Protein AF-A0A4P6P162-F1 (afdb_monomer_lite)

Foldseek 3Di:
DDDDPPPPPPPPDPCLVLLVVCCVPPVVLSVLLCVVVVNPSVVSSCQQCFFDVQVVRGGVSVCCVVDVVSSVVVSVCVVVVPPD
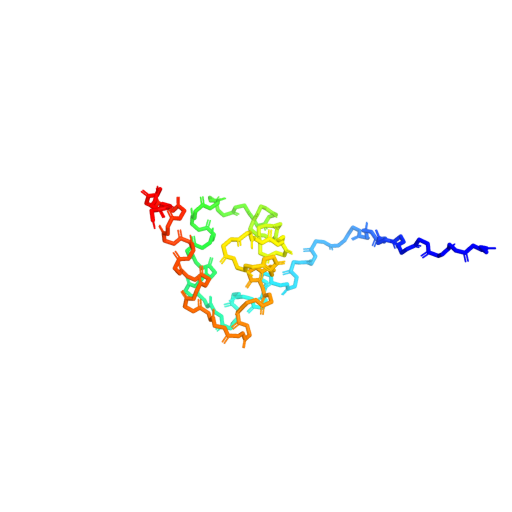
Sequence (84 aa):
MPKSNTEIHLDNQSHLPELEQLKSEYVDIYNELMAQFRFDEKTCQEWLITPKRPLQGKSPFEQLIINADEVMGLLVRMKTGDFS

Radius of gyration: 14.53 Å; chains: 1; bounding box: 40×41×26 Å

pLDDT: mean 85.8, std 18.23, range [42.78, 97.94]

Secondary structure (DSSP, 8-state):
-----------S----HHHHHHHHH-HHHHHHHHHHTTT-HHHHHHHHHS--GGGTT--HHHHHTT-HHHHHHHHHHHHHT---

Organism: NCBI:txid718192

Structure (mmCIF, N/CA/C/O backbone):
data_AF-A0A4P6P162-F1
#
_entry.id   AF-A0A4P6P162-F1
#
loop_
_atom_site.group_PDB
_atom_site.id
_atom_site.type_symbol
_atom_site.label_atom_id
_atom_site.label_alt_id
_atom_site.label_comp_id
_atom_site.label_asym_id
_atom_site.label_entity_id
_atom_site.label_seq_id
_atom_site.pdbx_PDB_ins_code
_atom_site.Cartn_x
_atom_site.Cartn_y
_atom_site.Cartn_z
_atom_site.occupancy
_atom_site.B_iso_or_equiv
_atom_site.auth_seq_id
_atom_site.auth_comp_id
_atom_site.auth_asym_id
_atom_site.auth_atom_id
_atom_site.pdbx_PDB_model_num
ATOM 1 N N . MET A 1 1 ? 29.624 20.206 14.204 1.00 54.47 1 MET A N 1
ATOM 2 C CA . MET A 1 1 ? 28.157 20.189 14.446 1.00 54.47 1 MET A CA 1
ATOM 3 C C . MET A 1 1 ? 27.667 21.628 14.371 1.00 54.47 1 MET A C 1
ATOM 5 O O . MET A 1 1 ? 28.459 22.467 14.788 1.00 54.47 1 MET A O 1
ATOM 9 N N . PRO A 1 2 ? 26.488 21.947 13.797 1.00 47.31 2 PRO A N 1
ATOM 10 C CA . PRO A 1 2 ? 25.169 21.275 13.901 1.00 47.31 2 PRO A CA 1
ATOM 11 C C . PRO A 1 2 ? 24.711 20.649 12.557 1.00 47.31 2 PRO A C 1
ATOM 13 O O . PRO A 1 2 ? 25.271 20.994 11.527 1.00 47.31 2 PRO A O 1
ATOM 16 N N . LYS A 1 3 ? 23.933 19.555 12.471 1.00 47.94 3 LYS A N 1
ATOM 17 C CA . LYS A 1 3 ? 22.523 19.274 12.841 1.00 47.94 3 LYS A CA 1
ATOM 18 C C . LYS A 1 3 ? 21.506 20.176 12.127 1.00 47.94 3 LYS A C 1
ATOM 20 O O . LYS A 1 3 ? 21.107 21.194 12.677 1.00 47.94 3 LYS A O 1
ATOM 25 N N . SER A 1 4 ? 21.045 19.737 10.957 1.00 45.00 4 SER A N 1
ATOM 26 C CA . SER A 1 4 ? 19.771 20.173 10.379 1.00 45.00 4 SER A CA 1
ATOM 27 C C . SER A 1 4 ? 18.823 18.985 10.438 1.00 45.00 4 SER A C 1
ATOM 29 O O . SER A 1 4 ? 18.898 18.067 9.626 1.00 45.00 4 SER A O 1
ATOM 31 N N . ASN A 1 5 ? 18.011 18.980 11.494 1.00 42.78 5 ASN A N 1
ATOM 32 C CA . ASN A 1 5 ? 16.841 18.131 11.614 1.00 42.78 5 ASN A CA 1
ATOM 33 C C . ASN A 1 5 ? 15.902 18.487 10.461 1.00 42.78 5 ASN A C 1
ATOM 35 O O . ASN A 1 5 ? 15.488 19.639 10.342 1.00 42.78 5 ASN A O 1
ATOM 39 N N . THR A 1 6 ? 15.579 17.514 9.617 1.00 48.28 6 THR A N 1
ATOM 40 C CA . THR A 1 6 ? 14.460 17.632 8.688 1.00 48.28 6 THR A CA 1
ATOM 41 C C . THR A 1 6 ? 13.187 17.519 9.516 1.00 48.28 6 THR A C 1
ATOM 43 O O . THR A 1 6 ? 12.684 16.428 9.772 1.00 48.28 6 THR A O 1
ATOM 46 N N . GLU A 1 7 ? 12.721 18.659 10.019 1.00 47.53 7 GLU A N 1
ATOM 47 C CA . GLU A 1 7 ? 11.357 18.825 10.500 1.00 47.53 7 GLU A CA 1
ATOM 48 C C . GLU A 1 7 ? 10.436 18.599 9.300 1.00 47.53 7 GLU A C 1
ATOM 50 O O . GLU A 1 7 ? 10.295 19.455 8.428 1.00 47.53 7 GLU A O 1
ATOM 55 N N . ILE A 1 8 ? 9.860 17.400 9.216 1.00 51.62 8 ILE A N 1
ATOM 56 C CA . ILE A 1 8 ? 8.758 17.131 8.300 1.00 51.62 8 ILE A CA 1
ATOM 57 C C . ILE A 1 8 ? 7.562 17.871 8.894 1.00 51.62 8 ILE A C 1
ATOM 59 O O . ILE A 1 8 ? 6.896 17.390 9.810 1.00 51.62 8 ILE A O 1
ATOM 63 N N . HIS A 1 9 ? 7.378 19.104 8.433 1.00 44.97 9 HIS A N 1
ATOM 64 C CA . HIS A 1 9 ? 6.227 19.936 8.731 1.00 44.97 9 HIS A CA 1
ATOM 65 C C . HIS A 1 9 ? 4.999 19.244 8.124 1.00 44.97 9 HIS A C 1
ATOM 67 O O . HIS A 1 9 ? 4.729 19.358 6.929 1.00 44.97 9 HIS A O 1
ATOM 73 N N . LEU A 1 10 ? 4.318 18.435 8.942 1.00 52.06 10 LEU A N 1
ATOM 74 C CA . LEU A 1 10 ? 3.017 17.846 8.638 1.00 52.06 10 LEU A CA 1
ATOM 75 C C . LEU A 1 10 ? 1.988 18.984 8.600 1.00 52.06 10 LEU A C 1
ATOM 77 O O . LEU A 1 10 ? 1.301 19.266 9.583 1.00 52.06 10 LEU A O 1
ATOM 81 N N . ASP A 1 11 ? 1.921 19.677 7.467 1.00 46.84 11 ASP A N 1
ATOM 82 C CA . ASP A 1 11 ? 0.838 20.606 7.197 1.00 46.84 11 ASP A CA 1
ATOM 83 C C . ASP A 1 11 ? -0.469 19.840 6.971 1.00 46.84 11 ASP A C 1
ATOM 85 O O . ASP A 1 11 ? -0.540 18.847 6.250 1.00 46.84 11 ASP A O 1
ATOM 89 N N . ASN A 1 12 ? -1.512 20.337 7.632 1.00 46.94 12 ASN A N 1
ATOM 90 C CA . ASN A 1 12 ? -2.888 19.848 7.686 1.00 46.94 12 ASN A CA 1
ATOM 91 C C . ASN A 1 12 ? -3.635 19.942 6.338 1.00 46.94 12 ASN A C 1
ATOM 93 O O . ASN A 1 12 ? -4.690 20.572 6.239 1.00 46.94 12 ASN A O 1
ATOM 97 N N . GLN A 1 13 ? -3.133 19.278 5.304 1.00 47.06 13 GL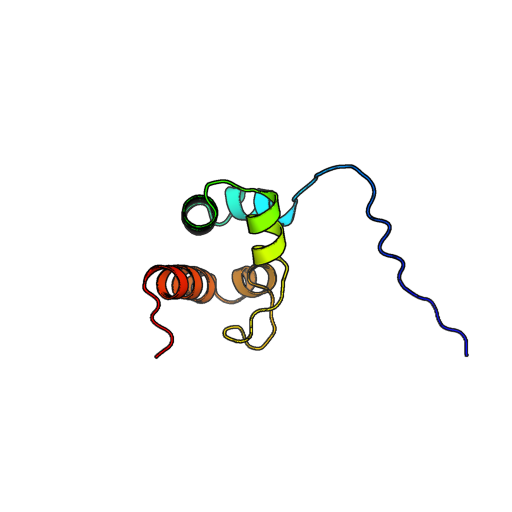N A N 1
ATOM 98 C CA . GLN A 1 13 ? -3.904 18.936 4.114 1.00 47.06 13 GLN A CA 1
ATOM 99 C C . GLN A 1 13 ? -3.703 17.449 3.861 1.00 47.06 13 GLN A C 1
ATOM 101 O O . GLN A 1 13 ? -2.602 17.008 3.558 1.00 47.06 13 GLN A O 1
ATOM 106 N N . SER A 1 14 ? -4.762 16.664 4.059 1.00 54.97 14 SER A N 1
ATOM 107 C CA . SER A 1 14 ? -4.782 15.202 3.928 1.00 54.97 14 SER A CA 1
ATOM 108 C C . SER A 1 14 ? -4.659 14.755 2.469 1.00 54.97 14 SER A C 1
ATOM 110 O O . SER A 1 14 ? -5.489 14.000 1.979 1.00 54.97 14 SER A O 1
ATOM 112 N N . HIS A 1 15 ? -3.657 15.251 1.751 1.00 62.00 15 HIS A N 1
ATOM 113 C CA . HIS A 1 15 ? -3.269 14.671 0.485 1.00 62.00 15 HIS A CA 1
ATOM 114 C C . HIS A 1 15 ? -2.542 13.373 0.817 1.00 62.00 15 HIS A C 1
ATOM 116 O O . HIS A 1 15 ? -1.523 13.380 1.505 1.00 62.00 15 HIS A O 1
ATOM 122 N N . LEU A 1 16 ? -3.117 12.258 0.376 1.00 78.25 16 LEU A N 1
ATOM 123 C CA . LEU A 1 16 ? -2.525 10.926 0.435 1.00 78.25 16 LEU A CA 1
ATOM 124 C C . LEU A 1 16 ? -2.016 10.606 -0.983 1.00 78.25 16 LEU A C 1
ATOM 126 O O . LEU A 1 16 ? -2.627 9.780 -1.665 1.00 78.25 16 LEU A O 1
ATOM 130 N N . PRO A 1 17 ? -0.994 11.326 -1.498 1.00 88.25 17 PRO A N 1
ATOM 131 C CA . PRO A 1 17 ? -0.669 11.303 -2.923 1.00 88.25 17 PRO A CA 1
ATOM 132 C C . PRO A 1 17 ? -0.243 9.910 -3.386 1.00 88.25 17 PRO A C 1
ATOM 134 O O . PRO A 1 17 ? -0.570 9.504 -4.496 1.00 88.25 17 PRO A O 1
ATOM 137 N N . GLU A 1 18 ? 0.406 9.135 -2.520 1.00 93.94 18 GLU A N 1
ATOM 138 C CA . GLU A 1 18 ? 0.788 7.753 -2.792 1.00 93.94 18 GLU A CA 1
ATOM 139 C C . GLU A 1 18 ? -0.438 6.843 -2.935 1.00 93.94 18 GLU A C 1
ATOM 141 O O . GLU A 1 18 ? -0.474 5.994 -3.826 1.00 93.94 18 GLU A O 1
ATOM 146 N N . LEU A 1 19 ? -1.467 7.031 -2.103 1.00 93.75 19 LEU A N 1
ATOM 147 C CA . LEU A 1 19 ? -2.707 6.260 -2.187 1.00 93.75 19 LEU A CA 1
ATOM 148 C C . LEU A 1 19 ? -3.541 6.645 -3.422 1.00 93.75 19 LEU A C 1
ATOM 150 O O . LEU A 1 19 ? -4.134 5.772 -4.061 1.00 93.75 19 LEU A O 1
ATOM 154 N N . GLU A 1 20 ? -3.560 7.927 -3.798 1.00 94.12 20 GLU A N 1
ATOM 155 C CA . GLU A 1 20 ? -4.187 8.400 -5.040 1.00 94.12 20 GLU A CA 1
ATOM 156 C C . GLU A 1 20 ? -3.466 7.858 -6.282 1.00 94.12 20 GLU A C 1
ATOM 158 O O . GLU A 1 20 ? -4.115 7.366 -7.211 1.00 94.12 20 GLU A O 1
ATOM 163 N N . GLN A 1 21 ? -2.131 7.875 -6.283 1.00 95.00 21 GLN A N 1
ATOM 164 C CA . GLN A 1 21 ? -1.335 7.289 -7.357 1.00 95.00 21 GLN A CA 1
ATOM 165 C C . GLN A 1 21 ? -1.560 5.776 -7.447 1.00 95.00 21 GLN A C 1
ATOM 167 O O . GLN A 1 21 ? -1.797 5.260 -8.539 1.00 95.00 21 GLN A O 1
ATOM 172 N N . LEU A 1 22 ? -1.580 5.070 -6.309 1.00 96.50 22 LEU A N 1
ATOM 173 C CA . LEU A 1 22 ? -1.898 3.642 -6.257 1.00 96.50 22 LEU A CA 1
ATOM 174 C C . LEU A 1 22 ? -3.265 3.358 -6.889 1.00 96.50 22 LEU A C 1
ATOM 176 O O . LEU A 1 22 ? -3.391 2.437 -7.691 1.00 96.50 22 LEU A O 1
ATOM 180 N N . LYS A 1 23 ? -4.282 4.169 -6.577 1.00 96.50 23 LYS A N 1
ATOM 181 C CA . LYS A 1 23 ? -5.622 4.045 -7.164 1.00 96.50 2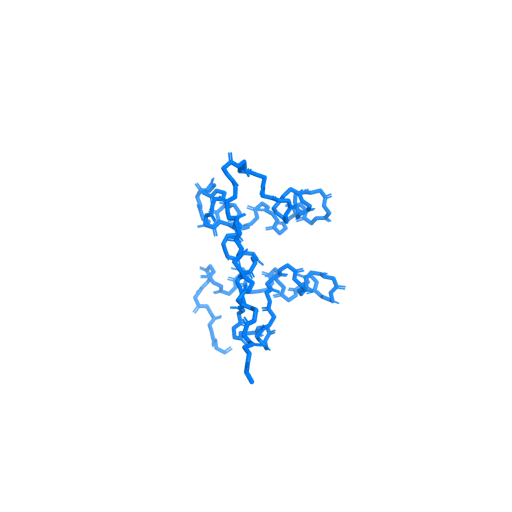3 LYS A CA 1
ATOM 182 C C . LYS A 1 23 ? -5.619 4.236 -8.683 1.00 96.50 23 LYS A C 1
ATOM 184 O O . LYS A 1 23 ? -6.389 3.568 -9.371 1.00 96.50 23 LYS A O 1
ATOM 189 N N . SER A 1 24 ? -4.787 5.144 -9.194 1.00 96.06 24 SER A N 1
ATOM 190 C CA . SER A 1 24 ? -4.696 5.451 -10.625 1.00 96.06 24 SER A CA 1
ATOM 191 C C . SER A 1 24 ? -3.905 4.407 -11.418 1.00 96.06 24 SER A C 1
ATOM 193 O O . SER A 1 24 ? -4.283 4.087 -12.542 1.00 96.06 24 SER A O 1
ATOM 195 N N . GLU A 1 25 ? -2.799 3.904 -10.869 1.00 96.06 25 GLU A N 1
ATOM 196 C CA . GLU A 1 25 ? -1.838 3.062 -11.598 1.00 96.06 25 GLU A CA 1
ATOM 197 C C . GLU A 1 25 ? -1.976 1.566 -11.277 1.00 96.06 25 GLU A C 1
ATOM 199 O O . GLU A 1 25 ? -1.720 0.725 -12.135 1.00 96.06 25 GLU A O 1
ATOM 204 N N . TYR A 1 26 ? -2.425 1.223 -10.066 1.00 96.75 26 TYR A N 1
ATOM 205 C CA . TYR A 1 26 ? -2.468 -0.146 -9.542 1.00 96.75 26 TYR A CA 1
ATOM 206 C C . TYR A 1 26 ? -3.804 -0.430 -8.838 1.00 96.75 26 TYR A C 1
ATOM 208 O O . TYR A 1 26 ? -3.851 -0.810 -7.664 1.00 96.75 26 TYR A O 1
ATOM 216 N N . VAL A 1 27 ? -4.912 -0.245 -9.564 1.00 96.88 27 VAL A N 1
ATOM 217 C CA . VAL A 1 27 ? -6.280 -0.300 -9.012 1.00 96.88 27 VAL A CA 1
ATOM 218 C C . VAL A 1 27 ? -6.595 -1.599 -8.257 1.00 96.88 27 VAL A C 1
ATOM 220 O O . VAL A 1 27 ? -7.273 -1.562 -7.231 1.00 96.88 27 VAL A O 1
ATOM 223 N N . ASP A 1 28 ? -6.068 -2.740 -8.704 1.00 97.44 28 ASP A N 1
ATOM 224 C CA . ASP A 1 28 ? -6.295 -4.031 -8.046 1.00 97.44 28 ASP A CA 1
ATOM 225 C C . ASP A 1 28 ? -5.618 -4.093 -6.668 1.00 97.44 28 ASP A C 1
ATOM 227 O O . ASP A 1 28 ? -6.226 -4.537 -5.693 1.00 97.44 28 ASP A O 1
ATOM 231 N N . ILE A 1 29 ? -4.388 -3.576 -6.563 1.00 97.81 29 ILE A N 1
ATOM 232 C CA . ILE A 1 29 ? -3.646 -3.474 -5.297 1.00 97.81 29 ILE A CA 1
ATOM 233 C C . ILE A 1 29 ? -4.329 -2.465 -4.373 1.00 97.81 29 ILE A C 1
ATOM 235 O O . ILE A 1 29 ? -4.494 -2.745 -3.186 1.00 97.81 29 ILE A O 1
ATOM 239 N N . TYR A 1 30 ? -4.772 -1.324 -4.909 1.00 97.94 30 TYR A N 1
ATOM 240 C CA . TYR A 1 30 ? -5.549 -0.340 -4.155 1.00 97.94 30 TYR A CA 1
ATOM 241 C C . TYR A 1 30 ? -6.809 -0.965 -3.545 1.00 97.94 30 TYR A C 1
ATOM 243 O O . TYR A 1 30 ? -7.044 -0.833 -2.346 1.00 97.94 30 TYR A O 1
ATOM 251 N N . ASN A 1 31 ? -7.601 -1.678 -4.347 1.00 97.31 31 ASN A N 1
ATOM 252 C CA . ASN A 1 31 ? -8.846 -2.286 -3.887 1.00 97.31 31 ASN A CA 1
ATOM 253 C C . ASN A 1 31 ? -8.604 -3.347 -2.806 1.00 97.31 31 ASN A C 1
ATOM 255 O O . ASN A 1 31 ? -9.319 -3.361 -1.803 1.00 97.31 31 ASN A O 1
ATOM 259 N N . GLU A 1 32 ? -7.600 -4.212 -2.978 1.00 97.44 32 GLU A N 1
ATOM 260 C CA . GLU A 1 32 ? -7.263 -5.223 -1.970 1.00 97.44 32 GLU A CA 1
ATOM 261 C C . GLU A 1 32 ? -6.763 -4.569 -0.673 1.00 97.44 32 GLU A C 1
ATOM 263 O O . GLU A 1 32 ? -7.219 -4.938 0.411 1.00 97.44 32 GLU A O 1
ATOM 268 N N . LEU A 1 33 ? -5.897 -3.553 -0.768 1.00 97.00 33 LEU A N 1
ATOM 269 C CA . LEU A 1 33 ? -5.401 -2.801 0.386 1.00 97.00 33 LEU A CA 1
ATOM 270 C C . LEU A 1 33 ? -6.553 -2.145 1.161 1.00 97.00 33 LEU A C 1
ATOM 272 O O . LEU A 1 33 ? -6.691 -2.352 2.370 1.00 97.00 33 LEU A O 1
ATOM 276 N N . MET A 1 34 ? -7.416 -1.409 0.457 1.00 96.75 34 MET A N 1
ATOM 277 C CA . MET A 1 34 ? -8.587 -0.755 1.044 1.00 96.75 34 MET A CA 1
ATOM 278 C C . MET A 1 34 ? -9.517 -1.773 1.705 1.00 96.75 34 MET A C 1
ATOM 280 O O . MET A 1 34 ? -9.971 -1.552 2.826 1.00 96.75 34 MET A O 1
ATOM 284 N N . ALA A 1 35 ? -9.773 -2.915 1.063 1.00 96.31 35 ALA A N 1
ATOM 285 C CA . ALA A 1 35 ? -10.625 -3.954 1.629 1.00 96.31 35 ALA A CA 1
ATOM 286 C C . ALA A 1 35 ? -10.051 -4.532 2.935 1.00 96.31 35 ALA A C 1
ATOM 288 O O . ALA A 1 35 ? -10.788 -4.698 3.911 1.00 96.31 35 ALA A O 1
ATOM 289 N N . GLN A 1 36 ? -8.742 -4.799 2.989 1.00 94.88 36 GLN A N 1
ATOM 290 C CA . GLN A 1 36 ? -8.093 -5.353 4.183 1.00 94.88 36 GLN A CA 1
ATOM 291 C C . GLN A 1 36 ? -8.137 -4.399 5.377 1.00 94.88 36 GLN A C 1
ATOM 293 O O . GLN A 1 36 ? -8.397 -4.826 6.504 1.00 94.88 36 GLN A O 1
ATOM 298 N N . PHE A 1 37 ? -7.954 -3.103 5.130 1.00 95.19 37 PHE A N 1
ATOM 299 C CA . PHE A 1 37 ? -7.983 -2.072 6.167 1.00 95.19 37 PHE A CA 1
ATOM 300 C C . PHE A 1 37 ? -9.350 -1.393 6.312 1.00 95.19 37 PHE A C 1
ATOM 302 O O . PHE A 1 37 ? -9.443 -0.302 6.865 1.00 95.19 37 PHE A O 1
ATOM 309 N N . ARG A 1 38 ? -10.434 -2.046 5.866 1.00 95.38 38 ARG A N 1
ATOM 310 C CA . ARG A 1 38 ? -11.824 -1.574 6.034 1.00 95.38 38 ARG A CA 1
ATOM 311 C C . ARG A 1 38 ? -12.046 -0.143 5.530 1.00 95.38 38 ARG A C 1
ATOM 313 O O . ARG A 1 38 ? -12.810 0.611 6.128 1.00 95.38 38 ARG A O 1
ATOM 320 N N . PHE A 1 39 ? -11.396 0.200 4.424 1.00 92.88 39 PHE A N 1
ATOM 321 C CA . PHE A 1 39 ? -11.436 1.507 3.774 1.00 92.88 39 PHE A CA 1
ATOM 322 C C . PHE A 1 39 ? -10.911 2.662 4.645 1.00 92.88 39 PHE A C 1
ATOM 324 O O . PHE A 1 39 ? -11.225 3.821 4.385 1.00 92.88 39 PHE A O 1
ATOM 331 N N . ASP A 1 40 ? -10.094 2.371 5.663 1.00 95.50 40 ASP A N 1
ATOM 332 C CA . ASP A 1 40 ? -9.370 3.399 6.408 1.00 95.50 40 ASP A CA 1
ATOM 333 C C . ASP A 1 40 ? -8.162 3.881 5.597 1.00 95.50 40 ASP A C 1
ATOM 335 O O . ASP A 1 40 ? -7.078 3.291 5.629 1.00 95.50 40 ASP A O 1
ATOM 339 N 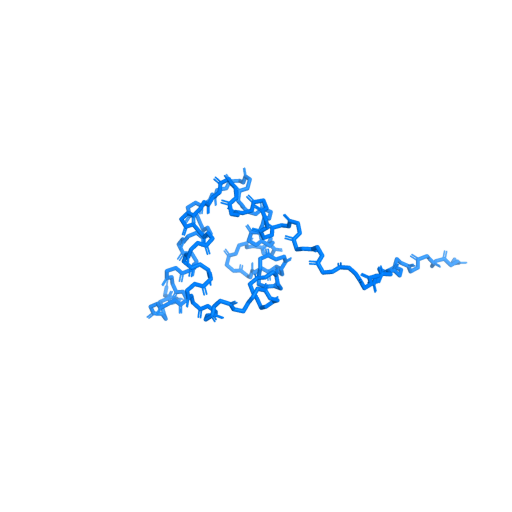N . GLU A 1 41 ? -8.364 4.971 4.860 1.00 93.62 41 GLU A N 1
ATOM 340 C CA . GLU A 1 41 ? -7.354 5.575 3.992 1.00 93.62 41 GLU A CA 1
ATOM 341 C C . GLU A 1 41 ? -6.081 5.975 4.745 1.00 93.62 41 GLU A C 1
ATOM 343 O O . GLU A 1 41 ? -4.989 5.834 4.199 1.00 93.62 41 GLU A O 1
ATOM 348 N N . LYS A 1 42 ? -6.184 6.411 6.010 1.00 94.12 42 LYS A N 1
ATOM 349 C CA . LYS A 1 42 ? -5.000 6.783 6.803 1.00 94.12 42 LYS A CA 1
ATOM 350 C C . LYS A 1 42 ? -4.150 5.561 7.100 1.00 94.12 42 LYS A C 1
ATOM 352 O O . LYS A 1 42 ? -2.940 5.596 6.903 1.00 94.12 42 LYS A O 1
ATOM 357 N N . THR A 1 43 ? -4.786 4.472 7.523 1.00 95.25 43 THR A N 1
ATOM 358 C CA . THR A 1 43 ? -4.086 3.207 7.764 1.00 95.25 43 THR A CA 1
ATOM 359 C C . THR A 1 43 ? -3.514 2.632 6.464 1.00 95.25 43 THR A C 1
ATOM 361 O O . THR A 1 43 ? -2.393 2.124 6.469 1.00 95.25 43 THR A O 1
ATOM 364 N N . CYS A 1 44 ? -4.230 2.750 5.341 1.00 96.12 44 CYS A N 1
ATOM 365 C CA . CYS A 1 44 ? -3.731 2.324 4.030 1.00 96.12 44 CYS A CA 1
ATOM 366 C C . CYS A 1 44 ? -2.497 3.123 3.605 1.00 96.12 44 CYS A C 1
ATOM 368 O O . CYS A 1 44 ? -1.495 2.527 3.221 1.00 96.12 44 CYS A O 1
ATOM 370 N N . GLN A 1 45 ? -2.552 4.451 3.721 1.00 95.75 45 GLN A N 1
ATOM 371 C CA . GLN A 1 45 ? -1.431 5.340 3.432 1.00 95.75 45 GLN A CA 1
ATOM 372 C C . GLN A 1 45 ? -0.226 4.998 4.308 1.00 95.75 45 GLN A C 1
ATOM 374 O O . GLN A 1 45 ? 0.859 4.752 3.788 1.00 95.75 45 GLN A O 1
ATOM 379 N N . GLU A 1 46 ? -0.420 4.938 5.627 1.00 96.31 46 GLU A N 1
ATOM 380 C CA . GLU A 1 46 ? 0.625 4.583 6.590 1.00 96.31 46 GLU A CA 1
ATOM 381 C C . GLU A 1 46 ? 1.255 3.238 6.211 1.00 96.31 46 GLU A C 1
ATOM 383 O O . GLU A 1 46 ? 2.478 3.090 6.170 1.00 96.31 46 GLU A O 1
ATOM 388 N N . TRP A 1 47 ? 0.429 2.244 5.873 1.00 96.62 47 TRP A N 1
ATOM 389 C CA . TRP A 1 47 ? 0.919 0.940 5.458 1.00 96.62 47 TRP A CA 1
ATOM 390 C C . TRP A 1 47 ? 1.739 1.015 4.165 1.00 96.62 47 TRP A C 1
ATOM 392 O O . TRP A 1 47 ? 2.798 0.384 4.115 1.00 96.62 47 TRP A O 1
ATOM 402 N N . LEU A 1 48 ? 1.272 1.784 3.178 1.00 96.94 48 LEU A N 1
ATOM 403 C CA . LEU A 1 48 ? 1.842 1.940 1.840 1.00 96.94 48 LEU A CA 1
ATOM 404 C C . LEU A 1 48 ? 3.210 2.640 1.855 1.00 96.94 48 LEU A C 1
ATOM 406 O O . LEU A 1 48 ? 4.093 2.238 1.100 1.00 96.94 48 LEU A O 1
ATOM 410 N N . ILE A 1 49 ? 3.410 3.627 2.735 1.00 96.31 49 ILE A N 1
ATOM 411 C CA . ILE A 1 49 ? 4.672 4.386 2.842 1.00 96.31 49 ILE A CA 1
ATOM 412 C C . ILE A 1 49 ? 5.641 3.815 3.885 1.00 96.31 49 ILE A C 1
ATOM 414 O O . ILE A 1 49 ? 6.826 4.139 3.881 1.00 96.31 49 ILE A O 1
ATOM 418 N N . THR A 1 50 ? 5.171 2.948 4.786 1.00 96.50 50 THR A N 1
ATOM 419 C CA . THR A 1 50 ? 6.025 2.377 5.835 1.00 96.50 50 THR A CA 1
ATOM 420 C C . THR A 1 50 ? 6.825 1.175 5.320 1.00 96.50 50 THR A C 1
ATOM 422 O O . THR A 1 50 ? 6.217 0.189 4.885 1.00 96.50 50 THR A O 1
ATOM 425 N N . PRO A 1 51 ? 8.162 1.168 5.476 1.00 96.88 51 PRO A N 1
ATOM 426 C CA . PRO A 1 51 ? 9.029 0.026 5.195 1.00 96.88 51 PRO A CA 1
ATOM 427 C C . PRO A 1 51 ? 8.539 -1.319 5.739 1.00 96.88 51 PRO A C 1
ATOM 429 O O . PRO A 1 51 ? 8.159 -1.434 6.908 1.00 96.88 51 PRO A O 1
ATOM 432 N N . LYS A 1 52 ? 8.613 -2.378 4.922 1.00 95.19 52 LYS A N 1
ATOM 433 C CA . LYS A 1 52 ? 8.259 -3.747 5.333 1.00 95.19 52 LYS A CA 1
ATOM 434 C C . LYS A 1 52 ? 9.472 -4.665 5.266 1.00 95.19 52 LYS A C 1
ATOM 436 O O . LYS A 1 52 ? 10.192 -4.713 4.272 1.00 95.19 52 LYS A O 1
ATOM 441 N N . ARG A 1 53 ? 9.662 -5.473 6.314 1.00 93.38 53 ARG A N 1
ATOM 442 C CA . ARG A 1 53 ? 10.735 -6.484 6.365 1.00 93.38 53 ARG A CA 1
ATOM 443 C C . ARG A 1 53 ? 10.690 -7.479 5.190 1.00 93.38 53 ARG A C 1
ATOM 445 O O . ARG A 1 53 ? 11.753 -7.706 4.620 1.00 93.38 53 ARG A O 1
ATOM 452 N N . PRO A 1 54 ? 9.520 -8.012 4.770 1.00 92.81 54 PRO A N 1
ATOM 453 C CA . PRO A 1 54 ? 9.437 -8.884 3.593 1.00 92.81 54 PRO A CA 1
ATOM 454 C C . PRO A 1 54 ? 9.910 -8.236 2.285 1.00 92.81 54 PRO A C 1
ATOM 456 O O . PRO A 1 54 ? 10.360 -8.945 1.396 1.00 92.81 54 PRO A O 1
ATOM 459 N N . LEU A 1 55 ? 9.869 -6.904 2.192 1.00 95.06 55 LEU A N 1
ATOM 460 C CA . LEU A 1 55 ? 10.330 -6.128 1.036 1.00 95.06 55 LEU A CA 1
ATOM 461 C C . LEU A 1 55 ? 11.751 -5.578 1.245 1.00 95.06 55 LEU A C 1
ATOM 463 O O . LEU A 1 55 ? 12.124 -4.541 0.702 1.00 95.06 55 LEU A O 1
ATOM 467 N N . GLN A 1 56 ? 12.548 -6.247 2.087 1.00 93.31 56 GLN A N 1
ATOM 468 C CA . GLN A 1 56 ? 13.937 -5.880 2.392 1.00 93.31 56 GLN A CA 1
ATOM 469 C C . GLN A 1 56 ? 14.090 -4.446 2.932 1.00 93.31 56 GLN A C 1
ATOM 471 O O . GLN A 1 56 ? 15.100 -3.790 2.699 1.00 93.31 56 GLN A O 1
ATOM 476 N N . GLY A 1 57 ? 13.081 -3.951 3.655 1.00 94.31 57 GLY A N 1
ATOM 477 C CA . GLY A 1 57 ? 13.092 -2.600 4.214 1.00 94.31 57 GLY A CA 1
ATOM 478 C C . GLY A 1 57 ? 12.656 -1.505 3.240 1.00 94.31 57 GLY A C 1
ATOM 479 O O . GLY A 1 57 ? 12.733 -0.339 3.610 1.00 94.31 57 GLY A O 1
ATOM 480 N N . LYS A 1 58 ? 12.162 -1.849 2.044 1.00 96.31 58 LYS A N 1
ATOM 481 C CA . LYS A 1 58 ? 11.436 -0.901 1.189 1.00 96.31 58 LYS A CA 1
ATOM 482 C C . LYS A 1 58 ? 9.993 -0.758 1.651 1.00 96.31 58 LYS A C 1
ATOM 484 O O 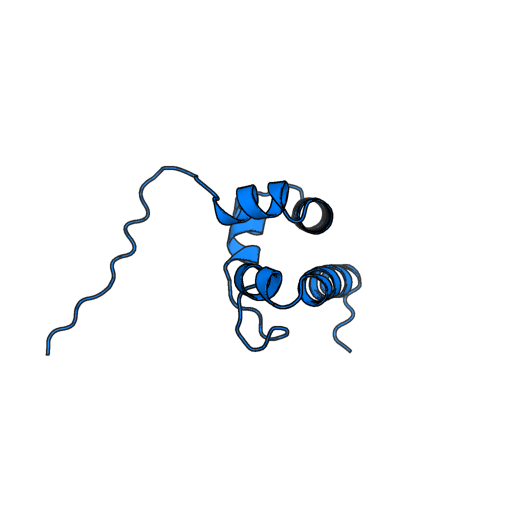. LYS A 1 58 ? 9.406 -1.693 2.214 1.00 96.31 58 LYS A O 1
ATOM 489 N N . SER A 1 59 ? 9.419 0.413 1.425 1.00 97.44 59 SER A N 1
ATOM 490 C CA . SER A 1 59 ? 7.976 0.607 1.520 1.00 97.44 59 SER A CA 1
ATOM 491 C C . SER A 1 59 ? 7.263 -0.120 0.370 1.00 97.44 59 SER A C 1
ATOM 493 O O . SER A 1 59 ? 7.848 -0.317 -0.700 1.00 97.44 59 SER A O 1
ATOM 495 N N . PRO A 1 60 ? 5.998 -0.532 0.557 1.00 97.81 60 PRO A N 1
ATOM 496 C CA . PRO A 1 60 ? 5.196 -1.078 -0.528 1.00 97.81 60 PRO A CA 1
ATOM 497 C C . PRO A 1 60 ? 5.119 -0.123 -1.720 1.00 97.81 60 PRO A C 1
ATOM 499 O O . PRO A 1 60 ? 5.223 -0.585 -2.848 1.00 97.81 60 PRO A O 1
ATOM 502 N N . PHE A 1 61 ? 5.042 1.190 -1.484 1.00 97.31 61 PHE A N 1
ATOM 503 C CA . PHE A 1 61 ? 5.037 2.192 -2.548 1.00 97.31 61 PHE A CA 1
ATOM 504 C C . PHE A 1 61 ? 6.305 2.168 -3.412 1.00 97.31 61 PHE A C 1
ATOM 506 O O . PHE A 1 61 ? 6.220 2.067 -4.632 1.00 97.31 61 PHE A O 1
ATOM 513 N N . GLU A 1 62 ? 7.489 2.183 -2.791 1.00 96.62 62 GLU A N 1
ATOM 514 C CA . GLU A 1 62 ? 8.767 2.073 -3.513 1.00 96.62 62 GLU A CA 1
ATOM 515 C C . GLU A 1 62 ? 8.869 0.756 -4.291 1.00 96.62 62 GLU A C 1
ATOM 517 O O . GLU A 1 62 ? 9.437 0.705 -5.383 1.00 96.62 62 GLU A O 1
ATOM 522 N N . GLN A 1 63 ? 8.312 -0.319 -3.731 1.00 97.88 63 GLN A N 1
ATOM 523 C CA . GLN A 1 63 ? 8.336 -1.635 -4.349 1.00 97.88 63 GLN A CA 1
ATOM 524 C C . GLN A 1 63 ? 7.421 -1.730 -5.579 1.00 97.88 63 GLN A C 1
ATOM 526 O O . GLN A 1 63 ? 7.746 -2.504 -6.475 1.00 97.88 63 GLN A O 1
ATOM 531 N N . LEU A 1 64 ? 6.344 -0.941 -5.687 1.00 96.62 64 LEU A N 1
ATOM 532 C CA . LEU A 1 64 ? 5.455 -0.950 -6.865 1.00 96.62 64 LEU A CA 1
ATOM 533 C C . LEU A 1 64 ? 6.208 -0.665 -8.167 1.00 96.62 64 LEU A C 1
ATOM 535 O O . LEU A 1 64 ? 5.943 -1.303 -9.181 1.00 96.62 64 LEU A O 1
ATOM 539 N N . ILE A 1 65 ? 7.183 0.248 -8.118 1.00 93.69 65 ILE A N 1
ATOM 540 C CA . ILE A 1 65 ? 8.005 0.649 -9.272 1.00 93.69 65 ILE A CA 1
ATOM 541 C C . ILE A 1 65 ? 8.939 -0.492 -9.713 1.00 93.69 65 ILE A C 1
ATOM 543 O O . ILE A 1 65 ? 9.356 -0.557 -10.868 1.00 93.69 65 ILE A O 1
ATOM 547 N N . ILE A 1 66 ? 9.286 -1.390 -8.789 1.00 95.50 66 ILE A N 1
ATOM 548 C CA . ILE A 1 66 ? 10.228 -2.489 -9.014 1.00 95.50 66 ILE A CA 1
ATOM 549 C C . ILE A 1 66 ? 9.473 -3.758 -9.416 1.00 95.50 66 ILE A C 1
ATOM 551 O O . ILE A 1 66 ? 9.787 -4.373 -10.432 1.00 95.50 66 ILE A O 1
ATOM 555 N N . ASN A 1 67 ? 8.507 -4.167 -8.592 1.00 96.00 67 ASN A N 1
ATOM 556 C CA . ASN A 1 67 ? 7.707 -5.367 -8.775 1.00 96.00 67 ASN A CA 1
ATOM 557 C C . ASN A 1 67 ? 6.390 -5.273 -7.980 1.00 96.00 67 ASN A C 1
ATOM 559 O O . ASN A 1 67 ? 6.354 -5.539 -6.775 1.00 96.00 67 ASN A O 1
ATOM 563 N N . ALA A 1 68 ? 5.301 -4.933 -8.670 1.00 96.88 68 ALA A N 1
ATOM 564 C CA . ALA A 1 68 ? 3.965 -4.833 -8.086 1.00 96.88 68 ALA A CA 1
ATOM 565 C C . ALA A 1 68 ? 3.403 -6.188 -7.603 1.00 96.88 68 ALA A C 1
ATOM 567 O O . ALA A 1 68 ? 2.660 -6.225 -6.618 1.00 96.88 68 ALA A O 1
ATOM 568 N N . ASP A 1 69 ? 3.806 -7.308 -8.217 1.00 96.50 69 ASP A N 1
ATOM 569 C CA . ASP A 1 69 ? 3.341 -8.646 -7.821 1.00 96.50 69 ASP A CA 1
ATOM 570 C C . ASP A 1 69 ? 3.827 -9.024 -6.417 1.00 96.50 69 ASP A C 1
ATOM 572 O O . ASP A 1 69 ? 3.121 -9.705 -5.673 1.00 96.50 69 ASP A O 1
ATOM 576 N N . GLU A 1 70 ? 5.002 -8.541 -6.000 1.00 96.38 70 GLU A N 1
ATOM 577 C CA . GLU A 1 70 ? 5.492 -8.722 -4.627 1.00 96.38 70 GLU A CA 1
ATOM 578 C C . GLU A 1 70 ? 4.631 -7.974 -3.604 1.00 96.38 70 GLU A C 1
ATOM 580 O O . GLU A 1 70 ? 4.389 -8.484 -2.506 1.00 96.38 70 GLU A O 1
ATOM 585 N N . VAL A 1 71 ? 4.125 -6.791 -3.965 1.00 97.31 71 VAL A N 1
ATOM 586 C CA . VAL A 1 71 ? 3.229 -6.004 -3.107 1.00 97.31 71 VAL A CA 1
ATOM 587 C C . VAL A 1 71 ? 1.872 -6.695 -2.978 1.00 97.31 71 VAL A C 1
ATOM 589 O O . VAL A 1 71 ? 1.378 -6.870 -1.862 1.00 97.31 71 VAL A O 1
ATOM 592 N N . MET A 1 72 ? 1.299 -7.161 -4.093 1.00 97.31 72 MET A N 1
ATOM 593 C CA . MET A 1 72 ? 0.062 -7.946 -4.072 1.00 97.31 72 MET A CA 1
ATOM 594 C C . MET A 1 72 ? 0.241 -9.257 -3.293 1.00 97.31 72 MET A C 1
ATOM 596 O O . MET A 1 72 ? -0.578 -9.601 -2.442 1.00 97.31 72 MET A O 1
ATOM 600 N N . GLY A 1 73 ? 1.346 -9.971 -3.518 1.00 95.94 73 GLY A N 1
ATOM 601 C CA . GLY A 1 73 ? 1.677 -11.193 -2.789 1.00 95.94 7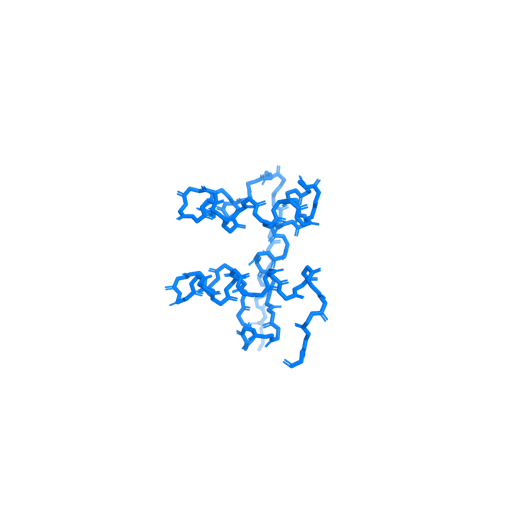3 GLY A CA 1
ATOM 602 C C . GLY A 1 73 ? 1.779 -10.964 -1.280 1.00 95.94 73 GLY A C 1
ATOM 603 O O . GLY A 1 73 ? 1.302 -11.790 -0.500 1.00 95.94 73 GLY A O 1
ATOM 604 N N . LEU A 1 74 ? 2.331 -9.825 -0.849 1.00 95.38 74 LEU A N 1
ATOM 605 C CA . LEU A 1 74 ? 2.372 -9.449 0.563 1.00 95.38 74 LEU A CA 1
ATOM 606 C C . LEU A 1 74 ? 0.968 -9.219 1.142 1.00 95.38 74 LEU A C 1
ATOM 608 O O . LEU A 1 74 ? 0.686 -9.713 2.234 1.00 95.38 74 LEU A O 1
ATOM 612 N N . LEU A 1 75 ? 0.083 -8.529 0.416 1.00 95.75 75 LEU A N 1
ATOM 613 C CA . LEU A 1 75 ? -1.314 -8.352 0.827 1.00 95.75 75 LEU A CA 1
ATOM 614 C C . LEU A 1 75 ? -2.026 -9.702 0.968 1.00 95.75 75 LEU A C 1
ATOM 616 O O . LEU A 1 75 ? -2.684 -9.952 1.979 1.00 95.75 75 LEU A O 1
ATOM 620 N N . VAL A 1 76 ? -1.856 -10.609 0.004 1.00 94.62 76 VAL A N 1
ATOM 621 C CA . VAL A 1 76 ? -2.448 -11.954 0.068 1.00 94.62 76 VAL A CA 1
ATOM 622 C C . VAL A 1 76 ? -1.948 -12.719 1.296 1.00 94.62 76 VAL A C 1
ATOM 624 O O . VAL A 1 76 ? -2.761 -13.270 2.035 1.00 94.62 76 VAL A O 1
ATOM 627 N N . ARG A 1 77 ? -0.638 -12.698 1.570 1.00 92.62 77 ARG A N 1
ATOM 628 C CA . ARG A 1 77 ? -0.043 -13.351 2.752 1.00 92.62 77 ARG A CA 1
ATOM 629 C C . ARG A 1 77 ? -0.565 -12.784 4.067 1.00 92.62 77 ARG A C 1
ATOM 631 O O . ARG A 1 77 ? -0.872 -13.539 4.984 1.00 92.62 77 ARG A O 1
ATOM 638 N N . MET A 1 78 ? -0.719 -11.462 4.158 1.00 90.81 78 MET A N 1
ATOM 639 C CA . MET A 1 78 ? -1.298 -10.813 5.339 1.00 90.81 78 MET A CA 1
ATOM 640 C C . MET A 1 78 ? -2.739 -11.265 5.598 1.00 90.81 78 MET A C 1
ATOM 642 O O . MET A 1 78 ? -3.122 -11.462 6.749 1.00 90.81 78 MET A O 1
ATOM 646 N N . LYS A 1 79 ? -3.518 -11.470 4.533 1.00 89.25 79 LYS A N 1
ATOM 647 C CA . LYS A 1 79 ? -4.903 -11.946 4.605 1.00 89.25 79 LYS A CA 1
ATOM 648 C C . LYS A 1 79 ? -5.014 -13.419 4.983 1.00 89.25 79 LYS A C 1
ATOM 650 O O . LYS A 1 79 ? -5.912 -13.779 5.739 1.00 89.25 79 LYS A O 1
ATOM 655 N N . THR A 1 80 ? -4.135 -14.269 4.457 1.00 90.12 80 THR A N 1
ATOM 656 C CA . THR A 1 80 ? -4.143 -15.713 4.741 1.00 90.12 80 THR A CA 1
ATOM 657 C C . THR A 1 80 ? -3.408 -16.073 6.031 1.00 90.12 80 THR A C 1
ATOM 659 O O . THR A 1 80 ? -3.576 -17.183 6.531 1.00 90.12 80 THR A O 1
ATOM 662 N N . GLY A 1 81 ? -2.612 -15.151 6.583 1.00 82.81 81 GLY A N 1
ATOM 663 C CA . GLY A 1 81 ? -1.712 -15.422 7.703 1.00 82.81 81 GLY A CA 1
ATOM 664 C C . GLY A 1 81 ? -0.522 -16.303 7.315 1.00 82.81 81 GLY A C 1
ATOM 665 O O . GLY A 1 81 ? 0.119 -16.876 8.194 1.00 82.81 81 GLY A O 1
ATOM 666 N N . ASP A 1 82 ? -0.243 -16.436 6.015 1.00 75.75 82 ASP A N 1
ATOM 667 C CA . ASP A 1 82 ? 0.833 -17.280 5.506 1.00 75.75 82 ASP A CA 1
ATOM 668 C C . ASP A 1 82 ? 2.161 -16.512 5.494 1.00 75.75 82 ASP A C 1
ATOM 670 O O . ASP A 1 82 ? 2.453 -15.722 4.594 1.00 75.75 82 ASP A O 1
ATOM 674 N N . PHE A 1 83 ? 2.952 -16.728 6.543 1.00 64.25 83 PHE A N 1
ATOM 675 C CA . PHE A 1 83 ? 4.292 -16.157 6.717 1.00 64.25 83 PHE A CA 1
ATOM 676 C C . PHE A 1 83 ? 5.401 -17.215 6.579 1.00 64.25 83 PHE A C 1
ATOM 678 O O . PHE A 1 83 ? 6.509 -16.997 7.076 1.00 64.25 83 PHE A O 1
ATOM 685 N N . SER A 1 84 ? 5.066 -18.358 5.972 1.00 57.88 84 SER A N 1
ATOM 686 C CA . SER A 1 84 ? 5.885 -19.575 5.895 1.00 57.88 84 SER A CA 1
ATOM 687 C C . SER A 1 84 ? 6.972 -19.512 4.825 1.00 57.88 84 SER A C 1
ATOM 689 O O . SER A 1 84 ? 6.769 -18.831 3.792 1.00 57.88 84 SER A O 1
#